Protein AF-A0A6A6DMI7-F1 (afdb_monomer_lite)

Radius of gyration: 15.58 Å; chains: 1; bounding box: 46×27×37 Å

Foldseek 3Di:
DDPPPVDDQCPLQVLLCVQDVQFPTWGWDDDPDLAIAIETEGPDADDPVLVVVVVCLLVVVVPDPDDDDDDPNPPQSVVLVVSVVSLVVSQVVDDPSYRHDSLRYHYADPVQHFDADPVRHGPVVVSCVSCVSSNVRSPDD

Secondary structure (DSSP, 8-state):
--------HHHHHHHHHHH-TTEEEEEEEE-SSS-EEEEEEESSPPPHHHHHHHHHHHHHHHH-------SSTT---HHHHHHHHHHHHHHTTS-GGGPEEEEEEEEPPTTSPPPB-TTS-B-HHHHHHHTHHHHHHHT--

pLDDT: mean 76.01, std 17.02, range [32.5, 92.75]

Sequence (141 aa):
MASGYKYFPTFFEQGILEKDPRIKSATIYRTGKRHLAVIIDLVNPPPPSYFENRDKVLKSTTTSLSTTTDAAADAPDPIVYEIWPVVQTVNDQVMKPSQILKRAVIVADPKRPPLRTGNGVAQKKLTEKLYQEELDWAFRT

Structure (mmCIF, N/CA/C/O backbone):
data_AF-A0A6A6DMI7-F1
#
_entry.id   AF-A0A6A6DMI7-F1
#
loop_
_atom_site.group_PDB
_atom_site.id
_atom_site.type_symbol
_atom_site.label_atom_id
_atom_site.label_alt_id
_atom_site.label_comp_id
_atom_site.label_asym_id
_atom_site.label_entity_id
_atom_site.label_seq_id
_atom_site.pdbx_PDB_ins_code
_atom_site.Cartn_x
_atom_site.Cartn_y
_atom_site.Cartn_z
_atom_site.occupancy
_atom_site.B_iso_or_equiv
_atom_site.auth_seq_id
_atom_site.auth_comp_id
_atom_site.auth_asym_id
_atom_site.auth_atom_id
_atom_site.pdbx_PDB_model_num
ATOM 1 N N . MET A 1 1 ? 23.756 11.134 22.700 1.00 32.50 1 MET A N 1
ATOM 2 C CA . MET A 1 1 ? 23.256 9.778 22.381 1.00 32.50 1 MET A CA 1
ATOM 3 C C . MET A 1 1 ? 22.377 9.867 21.141 1.00 32.50 1 MET A C 1
ATOM 5 O O . MET A 1 1 ? 21.257 10.342 21.240 1.00 32.50 1 MET A O 1
ATOM 9 N N . ALA A 1 2 ? 22.902 9.515 19.966 1.00 34.62 2 ALA A N 1
ATOM 10 C CA . ALA A 1 2 ? 22.176 9.595 18.700 1.00 34.62 2 ALA A CA 1
ATOM 11 C C . ALA A 1 2 ? 21.865 8.177 18.209 1.00 34.62 2 ALA A C 1
ATOM 13 O O . ALA A 1 2 ? 22.726 7.530 17.620 1.00 34.62 2 ALA A O 1
ATOM 14 N N . SER A 1 3 ? 20.647 7.675 18.436 1.00 34.91 3 SER A N 1
ATOM 15 C CA . SER A 1 3 ? 20.177 6.466 17.744 1.00 34.91 3 SER A CA 1
ATOM 16 C C . SER A 1 3 ? 19.755 6.846 16.318 1.00 34.91 3 SER A C 1
ATOM 18 O O . SER A 1 3 ? 18.574 6.891 15.974 1.00 34.91 3 SER A O 1
ATOM 20 N N . GLY A 1 4 ? 20.742 7.215 15.505 1.00 34.28 4 GLY A N 1
ATOM 21 C CA . GLY A 1 4 ? 20.589 7.566 14.100 1.00 34.28 4 GLY A CA 1
ATOM 22 C C . GLY A 1 4 ? 20.548 6.323 13.223 1.00 34.28 4 GLY A C 1
ATOM 23 O O . GLY A 1 4 ? 21.428 6.144 12.386 1.00 34.28 4 GLY A O 1
ATOM 24 N N . TYR A 1 5 ? 19.539 5.464 13.392 1.00 32.91 5 TYR A N 1
ATOM 25 C CA . TYR A 1 5 ? 19.240 4.474 12.360 1.00 32.91 5 TYR A CA 1
ATOM 26 C C . TYR A 1 5 ? 18.787 5.240 11.115 1.00 32.91 5 TYR A C 1
ATOM 28 O O . TYR A 1 5 ? 17.638 5.675 11.006 1.00 32.91 5 TYR A O 1
ATOM 36 N N . LYS A 1 6 ? 19.733 5.470 10.199 1.00 40.09 6 LYS A N 1
ATOM 37 C CA . LYS A 1 6 ? 19.492 6.013 8.865 1.00 40.09 6 LYS A CA 1
ATOM 38 C C . LYS A 1 6 ? 18.749 4.937 8.081 1.00 40.09 6 LYS A C 1
ATOM 40 O O . LYS A 1 6 ? 19.345 4.098 7.419 1.00 40.09 6 LYS A O 1
ATOM 45 N N . TYR A 1 7 ? 17.437 4.919 8.264 1.00 41.91 7 TYR A N 1
ATOM 46 C CA . TYR A 1 7 ? 16.529 4.027 7.568 1.00 41.91 7 TYR A CA 1
ATOM 47 C C . TYR A 1 7 ? 16.626 4.331 6.075 1.00 41.91 7 TYR A C 1
ATOM 49 O O . TYR A 1 7 ? 16.291 5.436 5.648 1.00 41.91 7 TYR A O 1
ATOM 57 N N . PHE A 1 8 ? 17.140 3.383 5.297 1.00 47.53 8 PHE A N 1
ATOM 58 C CA . PHE A 1 8 ? 17.129 3.473 3.846 1.00 47.53 8 PHE A CA 1
ATOM 59 C C . PHE A 1 8 ? 15.725 3.071 3.377 1.00 47.53 8 PHE A C 1
ATOM 61 O O . PHE A 1 8 ? 15.353 1.910 3.550 1.00 47.53 8 PHE A O 1
ATOM 68 N N . PRO A 1 9 ? 14.927 3.995 2.803 1.00 54.44 9 PRO A N 1
ATOM 69 C CA . PRO A 1 9 ? 13.583 3.681 2.313 1.00 54.44 9 PRO A CA 1
ATOM 70 C C . PRO A 1 9 ? 13.580 2.509 1.323 1.00 54.44 9 PRO A C 1
ATOM 72 O O . PRO A 1 9 ? 12.601 1.776 1.246 1.00 54.44 9 PRO A O 1
ATOM 75 N N . THR A 1 10 ? 14.710 2.288 0.643 1.00 65.25 10 THR A N 1
ATOM 76 C CA . THR A 1 10 ? 14.915 1.221 -0.332 1.00 65.25 10 THR A CA 1
ATOM 77 C C . THR A 1 10 ? 14.623 -0.171 0.209 1.00 65.25 10 THR A C 1
ATOM 79 O O . THR A 1 1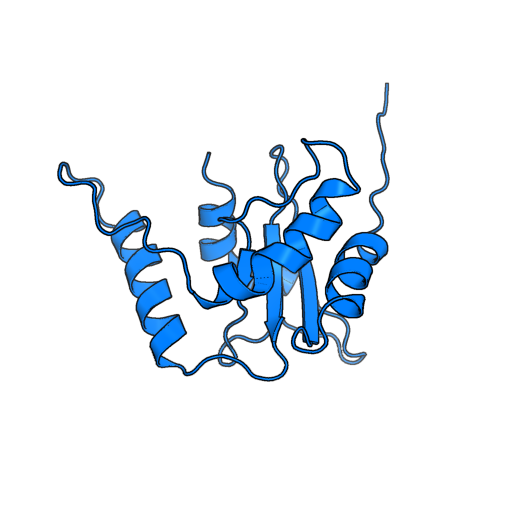0 ? 13.953 -0.898 -0.497 1.00 65.25 10 THR A O 1
ATOM 82 N N . PHE A 1 11 ? 15.025 -0.564 1.425 1.00 72.94 11 PHE A N 1
ATOM 83 C CA . PHE A 1 11 ? 14.873 -1.978 1.823 1.00 72.94 11 PHE A CA 1
ATOM 84 C C . PHE A 1 11 ? 13.408 -2.414 1.943 1.00 72.94 11 PHE A C 1
ATOM 86 O O . PHE A 1 11 ? 13.033 -3.478 1.468 1.00 72.94 11 PHE A O 1
ATOM 93 N N . PHE A 1 12 ? 12.562 -1.584 2.550 1.00 78.31 12 PHE A N 1
ATOM 94 C CA . PHE A 1 12 ? 11.148 -1.919 2.697 1.00 78.31 12 PHE A CA 1
ATOM 95 C C . PHE A 1 12 ? 10.372 -1.761 1.407 1.00 78.31 12 PHE A C 1
ATOM 97 O O . PHE A 1 12 ? 9.553 -2.609 1.077 1.00 78.31 12 PHE A O 1
ATOM 104 N N . GLU A 1 13 ? 10.586 -0.639 0.721 1.00 82.88 13 GLU A N 1
ATOM 105 C CA . GLU A 1 13 ? 9.896 -0.364 -0.531 1.00 82.88 13 GLU A CA 1
ATOM 106 C C . GLU A 1 13 ? 10.241 -1.475 -1.532 1.00 82.88 13 GLU A C 1
ATOM 108 O O . GLU A 1 13 ? 9.338 -2.068 -2.113 1.00 82.88 13 GLU A O 1
ATOM 113 N N . GLN A 1 14 ? 11.519 -1.858 -1.621 1.00 81.75 14 GLN A N 1
ATOM 114 C CA . GLN A 1 14 ? 11.984 -2.983 -2.428 1.00 81.75 14 GLN A CA 1
ATOM 115 C C . GLN A 1 14 ? 11.452 -4.327 -1.920 1.00 81.75 14 GLN A C 1
ATOM 117 O O . GLN A 1 14 ? 10.950 -5.104 -2.718 1.00 81.75 14 GLN A O 1
ATOM 122 N N . GLY A 1 15 ? 11.472 -4.587 -0.610 1.00 84.44 15 GLY A N 1
ATOM 123 C CA . GLY A 1 15 ? 10.965 -5.839 -0.044 1.00 84.44 15 GLY A CA 1
ATOM 124 C C . GLY A 1 15 ? 9.468 -6.055 -0.284 1.00 84.44 15 GLY A C 1
ATOM 125 O O . GLY A 1 15 ? 9.036 -7.190 -0.468 1.00 84.44 15 GLY A O 1
ATOM 126 N N . ILE A 1 16 ? 8.675 -4.980 -0.317 1.00 86.56 16 ILE A N 1
ATOM 127 C CA . ILE A 1 16 ? 7.258 -5.031 -0.697 1.00 86.56 16 ILE A CA 1
ATOM 128 C C . ILE A 1 16 ? 7.126 -5.275 -2.208 1.00 86.56 16 ILE A C 1
ATOM 130 O O . ILE A 1 16 ? 6.357 -6.141 -2.617 1.00 86.56 16 ILE A O 1
ATOM 134 N N . LEU A 1 17 ? 7.894 -4.550 -3.029 1.00 85.69 17 LEU A N 1
ATOM 135 C CA . LEU A 1 17 ? 7.852 -4.654 -4.493 1.00 85.69 17 LEU A CA 1
ATOM 136 C C . LEU A 1 17 ? 8.291 -6.026 -5.020 1.00 85.69 17 LEU A C 1
ATOM 138 O O . LEU A 1 17 ? 7.688 -6.551 -5.947 1.00 85.69 17 LEU A O 1
ATOM 142 N N . GLU A 1 18 ? 9.324 -6.624 -4.431 1.00 86.19 18 GLU A N 1
ATOM 143 C CA . GLU A 1 18 ? 9.850 -7.930 -4.845 1.00 86.19 18 GLU A CA 1
ATOM 144 C C . GLU A 1 18 ? 8.903 -9.085 -4.503 1.00 86.19 18 GLU A C 1
ATOM 146 O O . GLU A 1 18 ? 8.951 -10.137 -5.139 1.00 86.19 18 GLU A O 1
ATOM 151 N N . LYS A 1 19 ? 8.049 -8.908 -3.490 1.00 87.56 19 LYS A N 1
ATOM 152 C CA . LYS A 1 19 ? 7.152 -9.958 -2.997 1.00 87.56 19 LYS A CA 1
ATOM 153 C C . LYS A 1 19 ? 5.805 -9.998 -3.709 1.00 87.56 19 LYS A C 1
ATOM 155 O O . LYS A 1 19 ? 5.179 -11.056 -3.703 1.00 87.56 19 LYS A O 1
ATOM 160 N N . ASP A 1 20 ? 5.355 -8.889 -4.293 1.00 86.94 20 ASP A N 1
ATOM 161 C CA . ASP A 1 20 ? 4.066 -8.829 -4.982 1.00 86.94 20 ASP A CA 1
ATOM 162 C C . ASP A 1 20 ? 4.147 -8.045 -6.304 1.00 86.94 20 ASP A C 1
ATOM 164 O O . ASP A 1 20 ? 4.240 -6.813 -6.290 1.00 86.94 20 ASP A O 1
ATOM 168 N N . PRO A 1 21 ? 4.031 -8.726 -7.462 1.00 88.00 21 PRO A N 1
ATOM 169 C CA . PRO A 1 21 ? 4.077 -8.078 -8.771 1.00 88.00 21 PRO A CA 1
ATOM 170 C C . PRO A 1 21 ? 2.866 -7.175 -9.051 1.00 88.00 21 PRO A C 1
ATOM 172 O O . PRO A 1 21 ? 2.880 -6.415 -10.019 1.00 88.00 21 PRO A O 1
ATOM 175 N N . ARG A 1 22 ? 1.799 -7.238 -8.240 1.00 88.75 22 ARG A N 1
ATOM 176 C CA . ARG A 1 22 ? 0.650 -6.326 -8.347 1.00 88.75 22 ARG A CA 1
ATOM 177 C C . ARG A 1 22 ? 0.997 -4.923 -7.861 1.00 88.75 22 ARG A C 1
ATOM 179 O O . ARG A 1 22 ? 0.297 -3.974 -8.216 1.00 88.75 22 ARG A O 1
ATOM 186 N N . ILE A 1 23 ? 2.055 -4.778 -7.065 1.00 88.75 23 ILE A N 1
ATOM 187 C CA . ILE A 1 23 ? 2.486 -3.503 -6.504 1.00 88.75 23 ILE A CA 1
ATOM 188 C C . ILE A 1 23 ? 3.438 -2.828 -7.487 1.00 88.75 23 ILE A C 1
ATOM 190 O O . ILE A 1 23 ? 4.535 -3.298 -7.763 1.00 88.75 23 ILE A O 1
ATOM 194 N N . LYS A 1 24 ? 3.015 -1.680 -8.007 1.00 85.81 24 LYS A N 1
ATOM 195 C CA . LYS A 1 24 ? 3.789 -0.864 -8.944 1.00 85.81 24 LYS A CA 1
ATOM 196 C C . LYS A 1 24 ? 4.799 0.027 -8.229 1.00 85.81 24 LYS A C 1
ATOM 198 O O . LYS A 1 24 ? 5.905 0.234 -8.719 1.00 85.81 24 LYS A O 1
ATOM 203 N N . SER A 1 25 ? 4.411 0.603 -7.095 1.00 84.75 25 SER A N 1
ATOM 204 C CA . SER A 1 25 ? 5.326 1.341 -6.221 1.00 84.75 25 SER A CA 1
ATOM 205 C C . SER A 1 25 ? 4.815 1.325 -4.787 1.00 84.75 25 SER A C 1
ATOM 207 O O . SER A 1 25 ? 3.622 1.511 -4.567 1.00 84.75 25 SER A O 1
ATOM 209 N N . ALA A 1 26 ? 5.711 1.173 -3.818 1.00 88.81 26 ALA A N 1
ATOM 210 C CA . ALA A 1 26 ? 5.423 1.371 -2.404 1.00 88.81 26 ALA A CA 1
ATOM 211 C C . ALA A 1 26 ? 6.258 2.557 -1.920 1.00 88.81 26 ALA A C 1
ATOM 213 O O . ALA A 1 26 ? 7.458 2.600 -2.165 1.00 88.81 26 ALA A O 1
ATOM 214 N N . THR A 1 27 ? 5.635 3.545 -1.281 1.00 88.25 27 THR A N 1
ATOM 215 C CA . THR A 1 27 ? 6.344 4.700 -0.717 1.00 88.25 27 THR A CA 1
ATOM 216 C C . THR A 1 27 ? 6.062 4.797 0.768 1.00 88.25 27 THR A C 1
ATOM 218 O O . THR A 1 27 ? 4.908 4.933 1.173 1.00 88.25 27 THR A O 1
ATOM 221 N N . ILE A 1 28 ? 7.116 4.752 1.577 1.00 88.69 28 ILE A N 1
ATOM 222 C CA . ILE A 1 28 ? 6.997 4.843 3.031 1.00 88.69 28 ILE A CA 1
ATOM 223 C C . ILE A 1 28 ? 7.070 6.288 3.490 1.00 88.69 28 ILE A C 1
ATOM 225 O O . ILE A 1 28 ? 7.955 7.052 3.084 1.00 88.69 28 ILE A O 1
ATOM 229 N N . TYR A 1 29 ? 6.160 6.602 4.405 1.00 86.44 29 TYR A N 1
ATOM 230 C CA . TYR A 1 29 ? 6.052 7.863 5.108 1.00 86.44 29 TYR A CA 1
ATOM 231 C C . TYR A 1 29 ? 6.220 7.632 6.602 1.00 86.44 29 TYR A C 1
ATOM 233 O O . TYR A 1 29 ? 5.734 6.659 7.185 1.00 86.44 29 TYR A O 1
ATOM 241 N N . ARG A 1 30 ? 6.925 8.565 7.232 1.00 80.25 30 ARG A N 1
ATOM 242 C CA . ARG A 1 30 ? 7.139 8.591 8.670 1.00 80.25 30 ARG A CA 1
ATOM 243 C C . ARG A 1 30 ? 6.815 9.987 9.158 1.00 80.25 30 ARG A C 1
ATOM 245 O O . ARG A 1 30 ? 7.458 10.943 8.741 1.00 80.25 30 ARG A O 1
ATOM 252 N N . THR A 1 31 ? 5.878 10.083 10.085 1.00 69.25 31 THR A N 1
ATOM 253 C CA . THR A 1 31 ? 5.736 11.284 10.905 1.00 69.25 31 THR A CA 1
ATOM 254 C C . THR A 1 31 ? 6.628 11.155 12.146 1.00 69.25 31 THR A C 1
ATOM 256 O O . THR A 1 31 ? 7.087 10.061 12.471 1.00 69.25 31 THR A O 1
ATOM 259 N N . GLY A 1 32 ? 6.895 12.240 12.878 1.00 63.09 32 GLY A N 1
ATOM 260 C CA . GLY A 1 32 ? 7.704 12.212 14.113 1.00 63.09 32 GLY A CA 1
ATOM 261 C C . GLY A 1 32 ? 7.168 11.276 15.217 1.00 63.09 32 GLY A C 1
ATOM 262 O O . GLY A 1 32 ? 7.841 11.052 16.222 1.00 63.09 32 GLY A O 1
ATOM 263 N N . LYS A 1 33 ? 5.970 10.711 15.025 1.00 59.16 33 LYS A N 1
ATOM 264 C CA . LYS A 1 33 ? 5.353 9.668 15.853 1.00 59.16 33 LYS A CA 1
ATOM 265 C C . LYS A 1 33 ? 5.945 8.276 15.551 1.00 59.16 33 LYS A C 1
ATOM 267 O O . LYS A 1 33 ? 6.666 8.057 14.582 1.00 59.16 33 LYS A O 1
ATOM 272 N N . ARG A 1 34 ? 5.668 7.309 16.429 1.00 65.94 34 ARG A N 1
ATOM 273 C CA . ARG A 1 34 ? 6.334 5.990 16.496 1.00 65.94 34 ARG A CA 1
ATOM 274 C C . ARG A 1 34 ? 5.893 4.953 15.444 1.00 65.94 34 ARG A C 1
ATOM 276 O O . ARG A 1 34 ? 6.235 3.790 15.606 1.00 65.94 34 ARG A O 1
ATOM 283 N N . HIS A 1 35 ? 5.142 5.327 14.409 1.00 76.12 35 HIS A N 1
ATOM 284 C CA . HIS A 1 35 ? 4.583 4.372 13.442 1.00 76.12 35 HIS A CA 1
ATOM 285 C C . HIS A 1 35 ? 4.835 4.814 11.999 1.00 76.12 35 HIS A C 1
ATOM 287 O O . HIS A 1 35 ? 4.945 6.010 11.723 1.00 76.12 35 HIS A O 1
ATOM 293 N N . LEU A 1 36 ? 4.945 3.839 11.094 1.00 86.06 36 LEU A N 1
ATOM 294 C CA . LEU A 1 36 ? 5.125 4.059 9.660 1.00 86.06 36 LEU A CA 1
ATOM 295 C C . LEU A 1 36 ? 3.794 3.918 8.920 1.00 86.06 36 LEU A C 1
ATOM 297 O O . LEU A 1 36 ? 2.958 3.092 9.291 1.00 86.06 36 LEU A O 1
ATOM 301 N N . ALA A 1 37 ? 3.646 4.693 7.850 1.00 88.69 37 ALA A N 1
ATOM 302 C CA . ALA A 1 37 ? 2.591 4.538 6.860 1.00 88.69 37 ALA A CA 1
ATOM 303 C C . ALA A 1 37 ? 3.201 4.207 5.497 1.00 88.69 37 ALA A C 1
ATOM 305 O O . ALA A 1 37 ? 4.342 4.579 5.207 1.00 88.69 37 ALA A O 1
ATOM 306 N N . VAL A 1 38 ? 2.443 3.515 4.655 1.00 90.19 38 VAL A N 1
ATOM 307 C CA . VAL A 1 38 ? 2.852 3.178 3.291 1.00 90.19 38 VAL A CA 1
ATOM 308 C C . VAL A 1 38 ? 1.742 3.539 2.318 1.00 90.19 38 VAL A C 1
ATOM 310 O O . VAL A 1 38 ? 0.585 3.191 2.535 1.00 90.19 38 VAL A O 1
ATOM 313 N N . ILE A 1 39 ? 2.108 4.230 1.240 1.00 90.88 39 ILE A N 1
ATOM 314 C CA . ILE A 1 39 ? 1.235 4.448 0.086 1.00 90.88 39 ILE A CA 1
ATOM 315 C C . ILE A 1 39 ? 1.638 3.453 -1.001 1.00 90.88 39 ILE A C 1
ATOM 317 O O . ILE A 1 39 ? 2.805 3.407 -1.395 1.00 90.88 39 ILE A O 1
ATOM 321 N N . ILE A 1 40 ? 0.677 2.665 -1.470 1.00 91.31 40 ILE A N 1
ATOM 322 C CA . ILE A 1 40 ? 0.849 1.591 -2.446 1.00 91.31 40 ILE A CA 1
ATOM 323 C C . ILE A 1 40 ? 0.133 1.974 -3.744 1.00 91.31 40 ILE A C 1
ATOM 325 O O . ILE A 1 40 ? -1.088 2.086 -3.775 1.00 91.31 40 ILE A O 1
ATOM 329 N N . ASP A 1 41 ? 0.899 2.159 -4.817 1.00 89.88 41 ASP A N 1
ATOM 330 C CA . ASP A 1 41 ? 0.404 2.246 -6.197 1.00 89.88 41 ASP A CA 1
ATOM 331 C C . ASP A 1 41 ? 0.332 0.826 -6.759 1.00 89.88 41 ASP A C 1
ATOM 333 O O . ASP A 1 41 ? 1.330 0.100 -6.723 1.00 89.88 41 ASP A O 1
ATOM 337 N N . LEU A 1 42 ? -0.828 0.428 -7.273 1.00 90.06 42 LEU A N 1
ATOM 338 C CA . LEU A 1 42 ? -1.038 -0.890 -7.869 1.00 90.06 42 LEU A CA 1
ATOM 339 C C . LEU A 1 42 ? -0.897 -0.817 -9.388 1.00 90.06 42 LEU A C 1
ATOM 341 O O . LEU A 1 42 ? -1.241 0.182 -10.015 1.00 90.06 42 LEU A O 1
ATOM 345 N N . VAL A 1 43 ? -0.409 -1.899 -9.993 1.00 87.88 43 VAL A N 1
ATOM 346 C CA . VAL A 1 43 ? -0.356 -2.044 -11.456 1.00 87.88 43 VAL A CA 1
ATOM 347 C C . VAL A 1 43 ? -1.773 -2.026 -12.028 1.00 87.88 43 VAL A C 1
ATOM 349 O O . VAL A 1 43 ? -2.043 -1.300 -12.981 1.00 87.88 43 VAL A O 1
ATOM 352 N N . ASN A 1 44 ? -2.676 -2.776 -11.393 1.00 88.25 44 ASN A N 1
ATOM 353 C CA . ASN A 1 44 ? -4.101 -2.801 -11.699 1.00 88.25 44 ASN A CA 1
ATOM 354 C C . ASN A 1 44 ? -4.852 -2.157 -10.527 1.00 88.25 44 ASN A C 1
ATOM 356 O O . ASN A 1 44 ? -5.107 -2.838 -9.529 1.00 88.25 44 ASN A O 1
ATOM 360 N N . PRO A 1 45 ? -5.148 -0.846 -10.591 1.00 86.06 45 PRO A N 1
ATOM 361 C CA . PRO A 1 45 ? -5.852 -0.173 -9.516 1.00 86.06 45 PRO A CA 1
ATOM 362 C C . PRO A 1 45 ? -7.299 -0.676 -9.428 1.00 86.06 45 PRO A C 1
ATOM 364 O O . PRO A 1 45 ? -7.890 -1.065 -10.441 1.00 86.06 45 PRO A O 1
ATOM 367 N N . PRO A 1 46 ? -7.896 -0.651 -8.230 1.00 86.81 46 PRO A N 1
ATOM 368 C CA . PRO A 1 46 ? -9.295 -1.001 -8.067 1.00 86.81 46 PRO A CA 1
ATOM 369 C C . PRO A 1 46 ? -10.236 -0.040 -8.795 1.00 86.81 46 PRO A C 1
ATOM 371 O O . PRO A 1 46 ? -9.847 1.081 -9.142 1.00 86.81 46 PRO A O 1
ATOM 374 N N . PRO A 1 47 ? -11.494 -0.459 -9.020 1.00 87.00 47 PRO A N 1
ATOM 375 C CA . PRO A 1 47 ? -12.476 0.387 -9.677 1.00 87.00 47 PRO A CA 1
ATOM 376 C C . PRO A 1 47 ? -12.706 1.688 -8.887 1.00 87.00 47 PRO A C 1
ATOM 378 O O . PRO A 1 47 ? -12.621 1.678 -7.659 1.00 87.00 47 PRO A O 1
ATOM 381 N N . PRO A 1 48 ? -13.077 2.802 -9.548 1.00 84.31 48 PRO A N 1
ATOM 382 C CA . PRO A 1 48 ? -13.303 4.092 -8.887 1.00 84.31 48 PRO A CA 1
ATOM 383 C C . PRO A 1 48 ? -14.269 4.044 -7.691 1.00 84.31 48 PRO A C 1
ATOM 385 O O . PRO A 1 48 ? -14.091 4.787 -6.728 1.00 84.31 48 PRO A O 1
ATOM 388 N N . SER A 1 49 ? -15.249 3.134 -7.721 1.00 84.69 49 SER A N 1
ATOM 389 C CA . SER A 1 49 ? -16.214 2.912 -6.637 1.00 84.69 49 SER A CA 1
ATOM 390 C C . SER A 1 49 ? -15.565 2.519 -5.305 1.00 84.69 49 SER A C 1
ATOM 392 O O . SER A 1 49 ? -16.100 2.838 -4.245 1.00 84.69 49 SER A O 1
ATOM 394 N N . TYR A 1 50 ? -14.402 1.864 -5.335 1.00 85.94 50 TYR A N 1
ATOM 395 C CA . TYR A 1 50 ? -13.633 1.544 -4.133 1.00 85.94 50 TYR A CA 1
ATOM 396 C C . TYR A 1 50 ? -13.168 2.818 -3.408 1.00 85.94 50 TYR A C 1
ATOM 398 O O . TYR A 1 50 ? -13.348 2.945 -2.196 1.00 85.94 50 TYR A O 1
ATOM 406 N N . PHE A 1 51 ? -12.637 3.792 -4.151 1.00 83.88 51 PHE A N 1
ATOM 407 C CA . PHE A 1 51 ? -12.121 5.039 -3.582 1.00 83.88 51 PHE A CA 1
ATOM 408 C C . PHE A 1 51 ? -13.245 5.938 -3.062 1.00 83.88 51 PHE A C 1
ATOM 410 O O . PHE A 1 51 ? -13.116 6.513 -1.987 1.00 83.88 51 PHE A O 1
ATOM 417 N N . GLU A 1 52 ? -14.389 5.982 -3.752 1.00 81.88 52 GLU A N 1
ATOM 418 C CA . GLU A 1 52 ? -15.560 6.747 -3.298 1.00 81.88 52 GLU A CA 1
ATOM 419 C C . GLU A 1 52 ? -16.089 6.262 -1.943 1.00 81.88 52 GLU A C 1
ATOM 421 O O . GLU A 1 52 ? -16.485 7.067 -1.098 1.00 81.88 52 GLU A O 1
ATOM 426 N N . ASN A 1 53 ? -16.086 4.947 -1.712 1.00 78.38 53 ASN A N 1
ATOM 427 C CA . ASN A 1 53 ? -16.494 4.375 -0.431 1.00 78.38 53 ASN A CA 1
ATOM 428 C C . ASN A 1 53 ? -15.486 4.701 0.677 1.00 78.38 53 ASN A C 1
ATOM 430 O O . ASN A 1 53 ? -15.888 5.041 1.789 1.00 78.38 53 ASN A O 1
ATOM 434 N N . ARG A 1 54 ? -14.185 4.669 0.368 1.00 75.12 54 ARG A N 1
ATOM 435 C CA . ARG A 1 54 ? -13.121 5.011 1.319 1.00 75.12 54 ARG A CA 1
ATOM 436 C C . ARG A 1 54 ? -13.144 6.494 1.704 1.00 75.12 54 ARG A C 1
ATOM 438 O O . ARG A 1 54 ? -13.077 6.810 2.890 1.00 75.12 54 ARG A O 1
ATOM 445 N N . ASP A 1 55 ? -13.328 7.388 0.734 1.00 75.44 55 ASP A N 1
ATOM 446 C CA . ASP A 1 55 ? -13.447 8.833 0.967 1.00 75.44 55 ASP A CA 1
ATOM 447 C C . ASP A 1 55 ? -14.662 9.162 1.848 1.00 75.44 55 ASP A C 1
ATOM 449 O O . ASP A 1 55 ? -14.583 10.033 2.717 1.00 75.44 55 ASP A O 1
ATOM 453 N N . LYS A 1 56 ? -15.788 8.454 1.663 1.00 74.19 56 LYS A N 1
ATOM 454 C CA . LYS A 1 56 ? -16.965 8.587 2.537 1.00 74.19 56 LYS A CA 1
ATOM 455 C C . LYS A 1 56 ? -16.627 8.209 3.977 1.00 74.19 56 LYS A C 1
ATOM 457 O O . LYS A 1 56 ? -16.923 8.992 4.870 1.00 74.19 56 LYS A O 1
ATOM 462 N N . VAL A 1 57 ? -15.956 7.077 4.208 1.00 72.56 57 VAL A N 1
ATOM 463 C CA . VAL A 1 57 ? -15.548 6.642 5.559 1.00 72.56 57 VAL A CA 1
ATOM 464 C C . VAL A 1 57 ? -14.603 7.659 6.217 1.00 72.56 57 VAL A C 1
ATOM 466 O O . VAL A 1 57 ? -14.804 8.026 7.380 1.00 72.56 57 VAL A O 1
ATOM 469 N N . LEU A 1 58 ? -13.616 8.172 5.472 1.00 71.81 58 LEU A N 1
ATOM 470 C CA . LEU A 1 58 ? -12.664 9.171 5.973 1.00 71.81 58 LEU A CA 1
ATOM 471 C C . LEU A 1 58 ? -13.368 10.486 6.367 1.00 71.81 58 LEU A C 1
ATOM 473 O O . LEU A 1 58 ? -13.111 11.049 7.436 1.00 71.81 58 LEU A O 1
ATOM 477 N N . LYS A 1 59 ? -14.313 10.948 5.535 1.00 70.94 59 LYS A N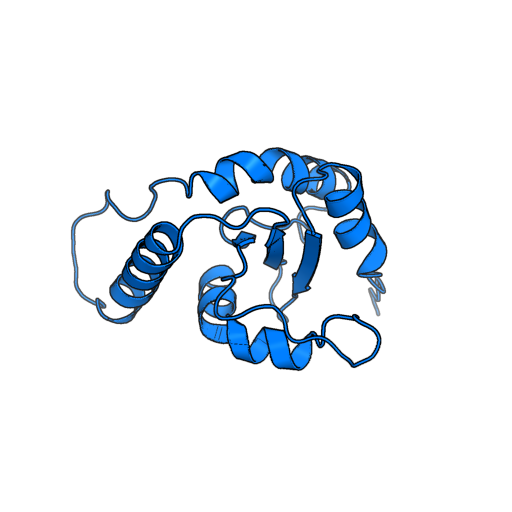 1
ATOM 478 C CA . LYS A 1 59 ? -15.086 12.181 5.762 1.00 70.94 59 LYS A CA 1
ATOM 479 C C . LYS A 1 59 ? -16.112 12.030 6.886 1.00 70.94 59 LYS A C 1
ATOM 481 O O . LYS A 1 59 ? -16.191 12.905 7.746 1.00 70.94 59 LYS A O 1
ATOM 486 N N . SER A 1 60 ? -16.827 10.906 6.959 1.00 63.25 60 SER A N 1
ATOM 487 C CA . SER A 1 60 ? -17.774 10.610 8.046 1.00 63.25 60 SER A CA 1
ATOM 488 C C . SER A 1 60 ? -17.092 10.580 9.418 1.00 63.25 60 SER A C 1
ATOM 490 O O . SER A 1 60 ? -17.644 11.089 10.389 1.00 63.25 60 SER A O 1
ATOM 492 N N . THR A 1 61 ? -15.854 10.081 9.493 1.00 56.47 61 THR A N 1
ATOM 493 C CA . THR A 1 61 ? -15.055 10.067 10.736 1.00 56.47 61 THR A CA 1
ATOM 494 C C . THR A 1 61 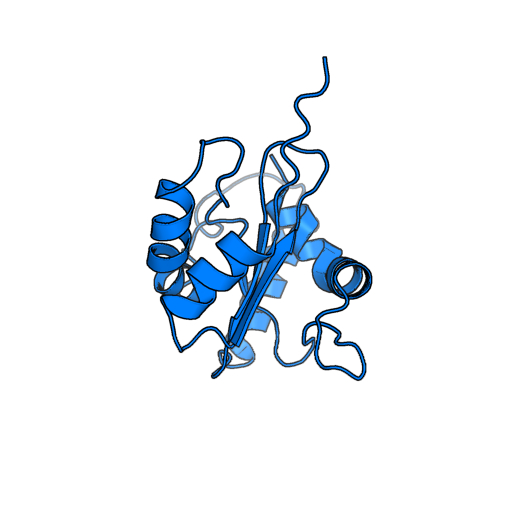? -14.603 11.471 11.173 1.00 56.47 61 THR A C 1
ATOM 496 O O . THR A 1 61 ? -14.307 11.697 12.347 1.00 56.47 61 THR A O 1
ATOM 499 N N . THR A 1 62 ? -14.547 12.428 10.242 1.00 54.00 62 THR A N 1
ATOM 500 C CA . THR A 1 62 ? -14.056 13.796 10.488 1.00 54.00 62 THR A CA 1
ATOM 501 C C . THR A 1 62 ? -15.192 14.775 10.811 1.00 54.00 62 THR A C 1
ATOM 503 O O . THR A 1 62 ? -14.986 15.721 11.567 1.00 54.00 62 THR A O 1
ATOM 506 N N . THR A 1 63 ? -16.407 14.541 10.301 1.00 50.31 63 THR A N 1
ATOM 507 C CA . THR A 1 63 ? -17.580 15.408 10.539 1.00 50.31 63 THR A CA 1
ATOM 508 C C . THR A 1 63 ? -18.405 15.004 11.769 1.00 50.31 63 THR A C 1
ATOM 510 O O . THR A 1 63 ? -19.075 15.850 12.358 1.00 50.31 63 THR A O 1
ATOM 513 N N . SER A 1 64 ? -18.332 13.751 12.218 1.00 42.94 64 SER A N 1
ATOM 514 C CA . SER A 1 64 ? -19.137 13.259 13.341 1.00 42.94 64 SER A CA 1
ATOM 515 C C . SER A 1 64 ? -18.336 13.196 14.643 1.00 42.94 64 SER A C 1
ATOM 517 O O . SER A 1 64 ? -18.005 12.124 15.140 1.00 42.94 64 SER A O 1
ATOM 519 N N . LEU A 1 65 ? -18.090 14.355 15.261 1.00 50.84 65 LEU A N 1
ATOM 520 C CA . LEU A 1 65 ? -17.955 14.419 16.719 1.00 50.84 65 LEU A CA 1
ATOM 521 C C . LEU A 1 65 ? -19.373 14.358 17.315 1.00 50.84 65 LEU A C 1
ATOM 523 O O . LEU A 1 65 ? -19.923 15.364 17.751 1.00 50.84 65 LEU A O 1
ATOM 527 N N . SER A 1 66 ? -20.032 13.204 17.226 1.00 36.72 66 SER A N 1
ATOM 528 C CA . SER A 1 66 ? -21.343 12.958 17.835 1.00 36.72 66 SER A CA 1
ATOM 529 C C . SER A 1 66 ? -21.532 11.462 18.075 1.00 36.72 66 SER A C 1
ATOM 531 O O . SER A 1 66 ? -21.237 10.626 17.230 1.00 36.72 66 SER A O 1
ATOM 533 N N . THR A 1 67 ? -21.973 11.180 19.288 1.00 37.66 67 THR A N 1
ATOM 534 C CA . THR A 1 67 ? -22.120 9.915 20.005 1.00 37.66 67 THR A CA 1
ATOM 535 C C . THR A 1 67 ? -22.904 8.789 19.312 1.00 37.66 67 THR A C 1
ATOM 537 O O . THR A 1 67 ? -23.973 9.017 18.754 1.00 37.66 67 THR A O 1
ATOM 540 N N . THR A 1 68 ? -22.410 7.571 19.573 1.00 40.00 68 THR A N 1
ATOM 541 C CA . THR A 1 68 ? -23.111 6.275 19.696 1.00 40.00 68 THR A CA 1
ATOM 542 C C . THR A 1 68 ? -23.339 5.444 18.427 1.00 40.00 68 THR A C 1
ATOM 544 O O . THR A 1 68 ? -24.071 5.830 17.521 1.00 40.00 68 THR A O 1
ATOM 547 N N . THR A 1 69 ? -22.838 4.202 18.511 1.00 38.06 69 THR A N 1
ATOM 548 C CA . THR A 1 69 ? -23.071 3.002 17.675 1.00 38.06 69 THR A CA 1
ATOM 549 C C . THR A 1 69 ? -21.892 2.618 16.782 1.00 38.06 69 THR A C 1
ATOM 551 O O . THR A 1 69 ? -21.885 2.796 15.565 1.00 38.06 69 THR A O 1
ATOM 554 N N . ASP A 1 70 ? -20.895 2.039 17.450 1.00 47.53 70 ASP A N 1
ATOM 555 C CA . ASP A 1 70 ? -19.899 1.127 16.900 1.00 47.53 70 ASP A CA 1
ATOM 556 C C . ASP A 1 70 ? -20.563 0.017 16.067 1.00 47.53 70 ASP A C 1
ATOM 558 O O . ASP A 1 70 ? -21.494 -0.618 16.555 1.00 47.53 70 ASP A O 1
ATOM 562 N N . ALA A 1 71 ? -20.082 -0.202 14.832 1.00 37.78 71 ALA A N 1
ATOM 563 C CA . ALA A 1 71 ? -20.070 -1.498 14.111 1.00 37.78 71 ALA A CA 1
ATOM 564 C C . ALA A 1 71 ? -19.794 -1.379 12.593 1.00 37.78 71 ALA A C 1
ATOM 566 O O . ALA A 1 71 ? -19.620 -2.403 11.941 1.00 37.78 71 ALA A O 1
ATOM 567 N N . ALA A 1 72 ? -19.747 -0.178 12.000 1.00 38.41 72 ALA A N 1
ATOM 568 C CA . ALA A 1 72 ? -19.524 -0.025 10.548 1.00 38.41 72 ALA A CA 1
ATOM 569 C C . ALA A 1 72 ? -18.111 0.460 10.157 1.00 38.41 72 ALA A C 1
ATOM 571 O O . ALA A 1 72 ? -17.763 0.449 8.979 1.00 38.41 72 ALA A O 1
ATOM 572 N N . ALA A 1 73 ? -17.294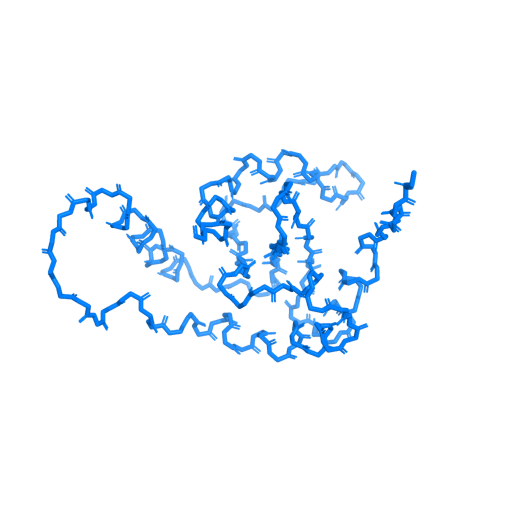 0.885 11.127 1.00 47.75 73 ALA A N 1
ATOM 573 C CA . ALA A 1 73 ? -16.014 1.561 10.883 1.00 47.75 73 ALA A CA 1
ATOM 574 C C . ALA A 1 73 ? -14.794 0.626 10.759 1.00 47.75 73 ALA A C 1
ATOM 576 O O . ALA A 1 73 ? -13.688 1.111 10.540 1.00 47.75 73 ALA A O 1
ATOM 577 N N . ASP A 1 74 ? -14.984 -0.689 10.885 1.00 49.78 74 ASP A N 1
ATOM 578 C CA . ASP A 1 74 ? -13.888 -1.671 10.893 1.00 49.78 74 ASP A CA 1
ATOM 579 C C . ASP A 1 74 ? -14.126 -2.810 9.889 1.00 49.78 74 ASP A C 1
ATOM 581 O O . ASP A 1 74 ? -13.658 -3.935 10.056 1.00 49.78 74 ASP A O 1
ATOM 585 N N . ALA A 1 75 ? -14.895 -2.535 8.828 1.00 54.62 75 ALA A N 1
ATOM 586 C CA . ALA A 1 75 ? -14.918 -3.433 7.684 1.00 54.62 75 ALA A CA 1
ATOM 587 C C . ALA A 1 75 ? -13.500 -3.443 7.087 1.00 54.62 75 ALA A C 1
ATOM 589 O O . ALA A 1 75 ? -13.019 -2.386 6.662 1.00 54.62 75 ALA A O 1
ATOM 590 N N . PRO A 1 76 ? -12.801 -4.594 7.082 1.00 66.75 76 PRO A N 1
ATOM 591 C CA . PRO A 1 76 ? -11.450 -4.658 6.563 1.00 66.75 76 PRO A CA 1
ATOM 592 C C . PRO A 1 76 ? -11.488 -4.253 5.096 1.00 66.75 76 PRO A C 1
ATOM 594 O O . PRO A 1 76 ? -12.208 -4.853 4.299 1.00 66.75 76 PRO A O 1
ATOM 597 N N . ASP A 1 77 ? -10.716 -3.226 4.751 1.00 82.56 77 ASP A N 1
ATOM 598 C CA . ASP A 1 77 ? -10.509 -2.838 3.364 1.00 82.56 77 ASP A CA 1
ATOM 599 C C . ASP A 1 77 ? -10.001 -4.083 2.608 1.00 82.56 77 ASP A C 1
ATOM 601 O O . ASP A 1 77 ? -8.936 -4.605 2.958 1.00 82.56 77 ASP A O 1
ATOM 605 N N . PRO A 1 78 ? -10.773 -4.621 1.643 1.00 85.25 78 PRO A N 1
ATOM 606 C CA . PRO A 1 78 ? -10.500 -5.932 1.062 1.00 85.25 78 PRO A CA 1
ATOM 607 C C . PRO A 1 78 ? -9.160 -5.949 0.328 1.00 85.25 78 PRO A C 1
ATOM 609 O O . PRO A 1 78 ? -8.439 -6.940 0.371 1.00 85.25 78 PRO A O 1
ATOM 612 N N . ILE A 1 79 ? -8.769 -4.822 -0.262 1.00 87.94 79 ILE A N 1
ATOM 613 C CA . ILE A 1 79 ? -7.521 -4.694 -1.013 1.00 87.94 79 ILE A CA 1
ATOM 614 C C . ILE A 1 79 ? -6.349 -4.588 -0.053 1.00 87.94 79 ILE A C 1
ATOM 616 O O . ILE A 1 79 ? -5.328 -5.252 -0.229 1.00 87.94 79 ILE A O 1
ATOM 620 N N . VAL A 1 80 ? -6.506 -3.801 1.013 1.00 89.06 80 VAL A N 1
ATOM 621 C CA . VAL A 1 80 ? -5.520 -3.789 2.095 1.00 89.06 80 VAL A CA 1
ATOM 622 C C . VAL A 1 80 ? -5.404 -5.180 2.712 1.00 89.06 80 VAL A C 1
ATOM 624 O O . VAL A 1 80 ? -4.298 -5.596 3.029 1.00 89.06 80 VAL A O 1
ATOM 627 N N . TYR A 1 81 ? -6.499 -5.926 2.868 1.00 90.12 81 TYR A N 1
ATOM 628 C CA . TYR A 1 81 ? -6.475 -7.289 3.394 1.00 90.12 81 TYR A CA 1
ATOM 629 C C . TYR A 1 81 ? -5.708 -8.248 2.477 1.00 90.12 81 TYR A C 1
ATOM 631 O O . TYR A 1 81 ? -4.927 -9.048 2.986 1.00 90.12 81 TYR A O 1
ATOM 639 N N . GLU A 1 82 ? -5.874 -8.135 1.158 1.00 89.50 82 GLU A N 1
ATOM 640 C CA . GLU A 1 82 ? -5.131 -8.924 0.169 1.00 89.50 82 GLU A CA 1
ATOM 641 C C . GLU A 1 82 ? -3.626 -8.621 0.170 1.00 89.50 82 GLU A C 1
ATOM 643 O O . GLU A 1 82 ? -2.817 -9.542 0.088 1.00 89.50 82 GLU A O 1
ATOM 648 N N . ILE A 1 83 ? -3.238 -7.348 0.297 1.00 89.81 83 ILE A N 1
ATOM 649 C CA . ILE A 1 83 ? -1.828 -6.919 0.240 1.00 89.81 83 ILE A CA 1
ATOM 650 C C . ILE A 1 83 ? -1.141 -7.039 1.610 1.00 89.81 83 ILE A C 1
ATOM 652 O O . ILE A 1 83 ? 0.083 -7.156 1.709 1.00 89.81 83 ILE A O 1
ATOM 656 N N . TRP A 1 84 ? -1.910 -7.021 2.700 1.00 92.44 84 TRP A N 1
ATOM 657 C CA . TRP A 1 84 ? -1.381 -7.017 4.061 1.00 92.44 84 TRP A CA 1
ATOM 658 C C . TRP A 1 84 ? -0.395 -8.154 4.364 1.00 92.44 84 TRP A C 1
ATOM 660 O O . TRP A 1 84 ? 0.625 -7.845 4.972 1.00 92.44 84 TRP A O 1
ATOM 670 N N . PRO A 1 85 ? -0.595 -9.418 3.941 1.00 92.75 85 PRO A N 1
ATOM 671 C CA . PRO A 1 85 ? 0.385 -10.485 4.158 1.00 92.75 85 PRO A CA 1
ATOM 672 C C . PRO A 1 85 ? 1.786 -10.148 3.626 1.00 92.75 85 PRO A C 1
ATOM 674 O O . PRO A 1 85 ? 2.792 -10.495 4.249 1.00 92.75 85 PRO A O 1
ATOM 677 N N . VAL A 1 86 ? 1.867 -9.417 2.511 1.00 91.44 86 VAL A N 1
ATOM 678 C CA . VAL A 1 86 ? 3.132 -8.973 1.910 1.00 91.44 86 VAL A CA 1
ATOM 679 C C . VAL A 1 86 ? 3.812 -7.954 2.818 1.00 91.44 86 VAL A C 1
ATOM 681 O O . VAL A 1 86 ? 4.971 -8.126 3.194 1.00 91.44 86 VAL A O 1
ATOM 684 N N . VAL A 1 87 ? 3.066 -6.929 3.237 1.00 90.12 87 VAL A N 1
ATOM 685 C CA . VAL A 1 87 ? 3.549 -5.888 4.158 1.00 90.12 87 VAL A CA 1
ATOM 686 C C . VAL A 1 87 ? 3.922 -6.489 5.515 1.00 90.12 87 VAL A C 1
ATOM 688 O O . VAL A 1 87 ? 4.949 -6.136 6.088 1.00 90.12 87 VAL A O 1
ATOM 691 N N . GLN A 1 88 ? 3.131 -7.440 6.009 1.00 91.62 88 GLN A N 1
ATOM 692 C CA . GLN A 1 88 ? 3.360 -8.143 7.265 1.00 91.62 88 GLN A CA 1
ATOM 693 C C . GLN A 1 88 ? 4.659 -8.951 7.223 1.00 91.62 88 GLN A C 1
ATOM 695 O O . GLN A 1 88 ? 5.457 -8.857 8.148 1.00 91.62 88 GLN A O 1
ATOM 700 N N . THR A 1 89 ? 4.930 -9.645 6.116 1.00 90.38 89 THR A N 1
ATOM 701 C CA . THR A 1 89 ? 6.191 -10.381 5.944 1.00 90.38 89 THR A CA 1
ATOM 702 C C . THR A 1 89 ? 7.408 -9.456 6.047 1.00 90.38 89 THR A C 1
ATOM 704 O O . THR A 1 89 ? 8.446 -9.854 6.567 1.00 90.38 89 THR A O 1
ATOM 707 N N . VAL A 1 90 ? 7.302 -8.215 5.558 1.00 87.19 90 VAL A N 1
ATOM 708 C CA . VAL A 1 90 ? 8.373 -7.212 5.681 1.00 87.19 90 VAL A CA 1
ATOM 709 C C . VAL A 1 90 ? 8.420 -6.621 7.098 1.00 87.19 90 VAL A C 1
ATOM 711 O O . VAL A 1 90 ? 9.500 -6.404 7.642 1.00 87.19 90 VAL A O 1
ATOM 714 N N . ASN A 1 91 ? 7.270 -6.425 7.748 1.00 88.12 91 ASN A N 1
ATOM 715 C CA . ASN A 1 91 ? 7.201 -6.009 9.152 1.00 88.12 91 ASN A CA 1
ATOM 716 C C . ASN A 1 91 ? 7.862 -7.011 10.110 1.00 88.12 91 ASN A C 1
ATOM 718 O O . ASN A 1 91 ? 8.439 -6.593 11.115 1.00 88.12 91 ASN A O 1
ATOM 722 N N . ASP A 1 92 ? 7.792 -8.309 9.818 1.00 88.44 92 ASP A N 1
ATOM 723 C CA . ASP A 1 92 ? 8.416 -9.357 10.636 1.00 88.44 92 ASP A CA 1
ATOM 724 C C . ASP A 1 92 ? 9.953 -9.313 10.574 1.00 88.44 92 ASP A C 1
ATOM 726 O O . ASP A 1 92 ? 10.634 -9.856 11.442 1.00 88.44 92 ASP A O 1
ATOM 730 N N . GLN A 1 93 ? 10.516 -8.610 9.586 1.00 84.94 93 GLN A N 1
ATOM 731 C CA . GLN A 1 93 ? 11.959 -8.408 9.440 1.00 84.94 93 GLN A CA 1
ATOM 732 C C . GLN A 1 93 ? 12.479 -7.206 10.242 1.00 84.94 93 GLN A C 1
ATOM 734 O O . GLN A 1 93 ? 13.684 -6.945 10.245 1.00 84.94 93 GLN A O 1
ATOM 739 N N . VAL A 1 94 ? 11.604 -6.467 10.935 1.00 80.06 94 VAL A N 1
ATOM 740 C CA . VAL A 1 94 ? 11.986 -5.286 11.718 1.00 80.06 94 VAL A CA 1
ATOM 741 C C . VAL A 1 94 ? 11.465 -5.272 13.140 1.00 80.06 94 VAL A C 1
ATOM 743 O O . VAL A 1 94 ? 10.548 -5.984 13.535 1.00 80.06 94 VAL A O 1
ATOM 746 N N . MET A 1 95 ? 12.051 -4.374 13.929 1.00 77.75 95 MET A N 1
ATOM 747 C CA . MET A 1 95 ? 11.612 -4.098 15.286 1.00 77.75 95 MET A CA 1
ATOM 748 C C . MET A 1 95 ? 10.222 -3.445 15.297 1.00 77.75 95 MET A C 1
ATOM 750 O O . MET A 1 95 ? 9.910 -2.595 14.465 1.00 77.75 95 MET A O 1
ATOM 754 N N . LYS A 1 96 ? 9.432 -3.757 16.330 1.00 76.38 96 LYS A N 1
ATOM 755 C CA . LYS A 1 96 ? 8.076 -3.227 16.572 1.00 76.38 96 LYS A CA 1
ATOM 756 C C . LYS A 1 96 ? 7.876 -1.717 16.312 1.00 76.38 96 LYS A C 1
ATOM 758 O O . LYS A 1 96 ? 6.890 -1.378 15.664 1.00 76.38 96 LYS A O 1
ATOM 763 N N . PRO A 1 97 ? 8.753 -0.784 16.747 1.00 74.56 97 PRO A N 1
ATOM 764 C CA . PRO A 1 97 ? 8.555 0.651 16.482 1.00 74.56 97 PRO A CA 1
ATOM 765 C C . PRO A 1 97 ? 8.761 1.056 15.012 1.00 74.56 97 PRO A C 1
ATOM 767 O O . PRO A 1 97 ? 8.555 2.212 14.658 1.00 74.56 97 PRO A O 1
ATOM 770 N N . SER A 1 98 ? 9.216 0.140 14.160 1.00 76.75 98 SER A N 1
ATOM 771 C CA . SER A 1 98 ? 9.417 0.352 12.725 1.00 76.75 98 SER A CA 1
ATOM 772 C C . SER A 1 98 ? 8.419 -0.431 11.877 1.00 76.75 98 SER A C 1
ATOM 774 O O . SER A 1 98 ? 8.553 -0.453 10.661 1.00 76.75 98 SER A O 1
ATOM 776 N N . GLN A 1 99 ? 7.419 -1.066 12.492 1.00 86.12 99 GLN A N 1
ATOM 777 C CA . GLN A 1 99 ? 6.387 -1.789 11.760 1.00 86.12 99 GLN A CA 1
ATOM 778 C C . GLN A 1 99 ? 5.333 -0.825 11.207 1.00 86.12 99 GLN A C 1
ATOM 780 O O . GLN A 1 99 ? 4.921 0.143 11.857 1.00 86.12 99 GLN A O 1
ATOM 785 N N . ILE A 1 100 ? 4.888 -1.112 9.989 1.00 88.31 100 ILE A N 1
ATOM 786 C CA . ILE A 1 100 ? 3.758 -0.455 9.340 1.00 88.31 100 ILE A CA 1
ATOM 787 C C . ILE A 1 100 ? 2.482 -1.031 9.948 1.00 88.31 100 ILE A C 1
ATOM 789 O O . ILE A 1 100 ? 2.317 -2.246 9.999 1.00 88.31 100 ILE A O 1
ATOM 793 N N . LEU A 1 101 ? 1.560 -0.191 10.409 1.00 87.12 101 LEU A N 1
ATOM 794 C CA . LEU A 1 101 ? 0.265 -0.676 10.893 1.00 87.12 101 LEU A CA 1
ATOM 795 C C . LEU A 1 101 ? -0.647 -1.008 9.706 1.00 87.12 101 LEU A C 1
ATOM 797 O O . LEU A 1 101 ? -0.616 -0.305 8.701 1.00 87.12 101 LEU A O 1
ATOM 801 N N . LYS A 1 102 ? -1.526 -2.010 9.835 1.00 87.94 102 LYS A N 1
ATOM 802 C CA . LYS A 1 102 ? -2.480 -2.371 8.766 1.00 87.94 102 LYS A CA 1
ATOM 803 C C . LYS A 1 102 ? -3.369 -1.200 8.348 1.00 87.94 102 LYS A C 1
ATOM 805 O O . LYS A 1 102 ? -3.538 -0.944 7.164 1.00 87.94 102 LYS A O 1
ATOM 810 N N . ARG A 1 103 ? -3.843 -0.421 9.325 1.00 85.69 103 ARG A N 1
ATOM 811 C CA . ARG A 1 103 ? -4.585 0.833 9.099 1.00 85.69 103 ARG A CA 1
ATOM 812 C C . ARG A 1 103 ? -3.759 1.936 8.423 1.00 85.69 103 ARG A C 1
ATOM 814 O O . ARG A 1 103 ? -4.323 2.869 7.877 1.00 85.69 103 ARG A O 1
ATOM 821 N N . ALA A 1 104 ? -2.431 1.841 8.469 1.00 88.62 104 ALA A N 1
ATOM 822 C CA . ALA A 1 104 ? -1.515 2.798 7.858 1.00 88.62 104 ALA A CA 1
ATOM 823 C C . ALA A 1 104 ? -1.073 2.377 6.444 1.00 88.62 104 ALA A C 1
ATOM 825 O O . ALA A 1 104 ? -0.121 2.937 5.898 1.00 88.62 104 ALA A O 1
ATOM 826 N N . VAL A 1 105 ? -1.765 1.397 5.852 1.00 91.12 105 VAL A N 1
ATOM 827 C CA . VAL A 1 105 ? -1.652 1.041 4.438 1.00 91.12 105 VAL A CA 1
ATOM 828 C C . VAL A 1 105 ? -2.684 1.841 3.641 1.00 91.12 105 VAL A C 1
ATOM 830 O O . VAL A 1 105 ? -3.899 1.736 3.835 1.00 91.12 105 VAL A O 1
ATOM 833 N N . ILE A 1 106 ? -2.187 2.665 2.729 1.00 90.81 106 ILE A N 1
ATOM 834 C CA . ILE A 1 106 ? -2.980 3.546 1.877 1.00 90.81 106 ILE A CA 1
ATOM 835 C C . ILE A 1 106 ? -2.824 3.062 0.439 1.00 90.81 106 ILE A C 1
ATOM 837 O O . ILE A 1 106 ? -1.708 2.935 -0.056 1.00 90.81 106 ILE A O 1
ATOM 841 N N . VAL A 1 107 ? -3.936 2.781 -0.237 1.00 91.75 107 VAL A N 1
ATOM 842 C CA . VAL A 1 107 ? -3.929 2.451 -1.669 1.00 91.75 107 VAL A CA 1
ATOM 843 C C . VAL A 1 107 ? -4.038 3.754 -2.452 1.00 91.75 107 VAL A C 1
ATOM 845 O O . VAL A 1 107 ? -4.936 4.551 -2.189 1.00 91.75 107 VAL A O 1
ATOM 848 N N . ALA A 1 108 ? -3.118 3.981 -3.385 1.00 90.62 108 ALA A N 1
ATOM 849 C CA . ALA A 1 108 ? -3.103 5.179 -4.206 1.00 90.62 108 ALA A CA 1
ATOM 850 C C . ALA A 1 108 ? -4.292 5.194 -5.174 1.00 90.62 108 ALA A C 1
ATOM 852 O O . ALA A 1 108 ? -4.600 4.194 -5.825 1.00 90.62 108 ALA A O 1
ATOM 853 N N . ASP A 1 109 ? -4.939 6.350 -5.280 1.00 89.25 109 ASP A N 1
ATOM 854 C CA . ASP A 1 109 ? -6.042 6.582 -6.204 1.00 89.25 109 ASP A CA 1
ATOM 855 C C . ASP A 1 109 ? -5.480 6.848 -7.612 1.00 89.25 109 ASP A C 1
ATOM 857 O O . ASP A 1 109 ? -4.649 7.749 -7.775 1.00 89.25 109 ASP A O 1
ATOM 861 N N . PRO A 1 110 ? -5.913 6.116 -8.657 1.00 86.50 110 PRO A N 1
ATOM 862 C CA . PRO A 1 110 ? -5.466 6.355 -10.026 1.00 86.50 110 PRO A CA 1
ATOM 863 C C . P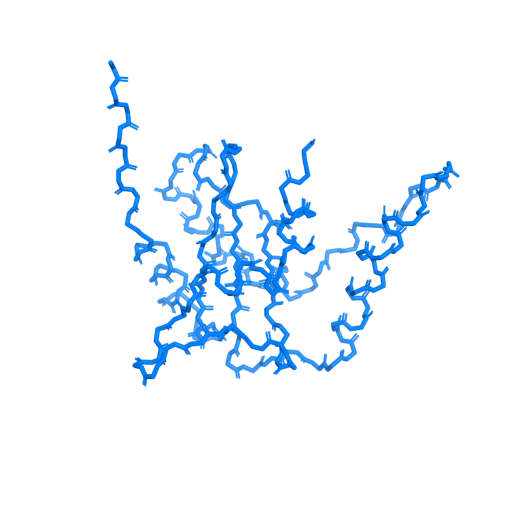RO A 1 110 ? -5.841 7.750 -10.547 1.00 86.50 110 PRO A C 1
ATOM 865 O O . PRO A 1 110 ? -5.185 8.240 -11.465 1.00 86.50 110 PRO A O 1
ATOM 868 N N . LYS A 1 111 ? -6.856 8.415 -9.971 1.00 86.50 111 LYS A N 1
ATOM 869 C CA . LYS A 1 111 ? -7.187 9.821 -10.266 1.00 86.50 111 LYS A CA 1
ATOM 870 C C . LYS A 1 111 ? -6.216 10.802 -9.603 1.00 86.50 111 LYS A C 1
ATOM 872 O O . LYS A 1 111 ? -6.079 11.932 -10.065 1.00 86.50 111 LYS A O 1
ATOM 877 N N . ARG A 1 112 ? -5.549 10.382 -8.525 1.00 86.38 112 ARG A N 1
ATOM 878 C CA . ARG A 1 112 ? -4.588 11.167 -7.737 1.00 86.38 112 ARG A CA 1
ATOM 879 C C . ARG A 1 112 ? -3.257 10.407 -7.617 1.00 86.38 112 ARG A C 1
ATOM 881 O O . ARG A 1 112 ? -2.819 10.126 -6.502 1.00 86.38 112 ARG A O 1
ATOM 888 N N . PRO A 1 113 ? -2.594 10.030 -8.724 1.00 84.12 113 PRO A N 1
ATOM 889 C CA . PRO A 1 113 ? -1.408 9.186 -8.648 1.00 84.12 113 PRO A CA 1
ATOM 890 C C . PRO A 1 113 ? -0.285 9.882 -7.859 1.00 84.12 113 PRO A C 1
ATOM 892 O O . PRO A 1 113 ? -0.202 11.115 -7.867 1.00 84.12 113 PRO A O 1
ATOM 895 N N . PRO A 1 114 ? 0.621 9.125 -7.210 1.00 83.00 114 PRO A N 1
ATOM 896 C CA . PRO A 1 114 ? 1.799 9.700 -6.578 1.00 83.00 114 PRO A CA 1
ATOM 897 C C . PRO A 1 114 ? 2.561 10.575 -7.572 1.00 83.00 114 PRO A C 1
ATOM 899 O O . PRO A 1 114 ? 2.887 10.133 -8.676 1.00 83.00 114 PRO A O 1
ATOM 902 N N . LEU A 1 115 ? 2.857 11.813 -7.180 1.00 81.19 115 LEU A N 1
ATOM 903 C CA . LEU A 1 115 ? 3.563 12.754 -8.039 1.00 81.19 115 LEU A CA 1
ATOM 904 C C . LEU A 1 115 ? 4.978 12.240 -8.280 1.00 81.19 115 LEU A C 1
ATOM 906 O O . LEU A 1 115 ? 5.651 11.801 -7.349 1.00 81.19 115 LEU A O 1
ATOM 910 N N . ARG A 1 116 ? 5.433 12.266 -9.533 1.00 78.69 116 ARG A N 1
ATOM 911 C CA . ARG A 1 116 ? 6.747 11.757 -9.944 1.00 78.69 116 ARG A CA 1
ATOM 912 C C . ARG A 1 116 ? 7.568 12.875 -10.574 1.00 78.69 116 ARG A C 1
ATOM 914 O O . ARG A 1 116 ? 7.041 13.772 -11.220 1.00 78.69 116 ARG A O 1
ATOM 921 N N . THR A 1 117 ? 8.876 12.823 -10.359 1.00 70.56 117 THR A N 1
ATOM 922 C CA . THR A 1 117 ? 9.849 13.653 -11.079 1.00 70.56 117 THR A CA 1
ATOM 923 C C . THR A 1 117 ? 9.937 13.204 -12.541 1.00 70.56 117 THR A C 1
ATOM 925 O O . THR A 1 117 ? 9.523 12.092 -12.868 1.00 70.56 117 THR A O 1
ATOM 928 N N . GLY A 1 118 ? 10.538 14.021 -13.415 1.00 58.16 118 GLY A N 1
ATOM 929 C CA . GLY A 1 118 ? 10.779 13.652 -14.821 1.00 58.16 118 GLY A CA 1
ATOM 930 C C . GLY A 1 118 ? 11.569 12.346 -15.010 1.00 58.16 118 GLY A C 1
ATOM 931 O O . GLY A 1 118 ? 11.460 11.719 -16.055 1.00 58.16 118 GLY A O 1
ATOM 932 N N . ASN A 1 119 ? 12.276 11.885 -13.971 1.00 60.97 119 ASN A N 1
ATOM 933 C CA . ASN A 1 119 ? 13.010 10.615 -13.945 1.00 60.97 119 ASN A CA 1
ATOM 934 C C . ASN A 1 119 ? 12.182 9.442 -13.374 1.00 60.97 119 ASN A C 1
ATOM 936 O O . ASN A 1 119 ? 12.734 8.395 -13.055 1.00 60.97 119 ASN A O 1
ATOM 940 N N . GLY A 1 120 ? 10.873 9.618 -13.161 1.00 61.84 120 GLY A N 1
ATOM 941 C CA . GLY A 1 120 ? 9.964 8.577 -12.668 1.00 61.84 120 GLY A CA 1
ATOM 942 C C . GLY A 1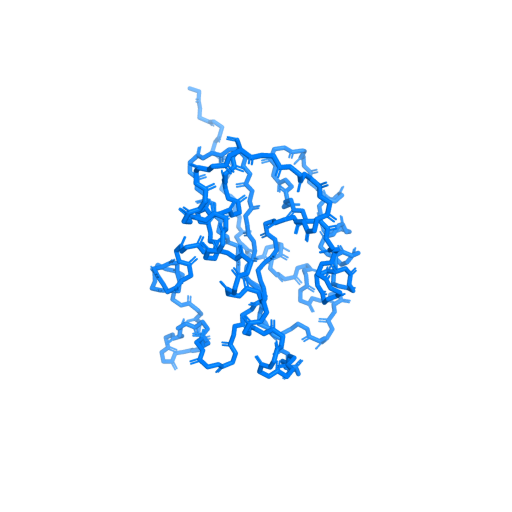 120 ? 9.984 8.337 -11.153 1.00 61.84 120 GLY A C 1
ATOM 943 O O . GLY A 1 120 ? 9.166 7.567 -10.652 1.00 61.84 120 GLY A O 1
ATOM 944 N N . VAL A 1 121 ? 10.852 9.016 -10.395 1.00 66.06 121 VAL A N 1
ATOM 945 C CA . VAL A 1 121 ? 10.944 8.871 -8.929 1.00 66.06 121 VAL A CA 1
ATOM 946 C C . VAL A 1 121 ? 9.821 9.644 -8.244 1.00 66.06 121 VAL A C 1
ATOM 948 O O . VAL A 1 121 ? 9.622 10.823 -8.550 1.00 66.06 121 VAL A O 1
ATOM 951 N N . ALA A 1 122 ? 9.126 9.019 -7.288 1.00 69.50 122 ALA A N 1
ATOM 952 C CA . ALA A 1 122 ? 8.067 9.660 -6.511 1.00 69.50 122 ALA A CA 1
ATOM 953 C C . ALA A 1 122 ? 8.585 10.874 -5.709 1.00 69.50 122 ALA A C 1
ATOM 955 O O . ALA A 1 122 ? 9.522 10.782 -4.913 1.00 69.50 122 ALA A O 1
ATOM 956 N N . GLN A 1 123 ? 7.941 12.024 -5.887 1.00 81.69 123 GLN A N 1
ATOM 957 C CA . GLN A 1 123 ? 8.172 13.257 -5.144 1.00 81.69 123 GLN A CA 1
ATOM 958 C C . GLN A 1 123 ? 7.506 13.162 -3.771 1.00 81.69 123 GLN A C 1
ATOM 960 O O . GLN A 1 123 ? 6.429 13.715 -3.556 1.00 81.69 123 GLN A O 1
ATOM 965 N N . LYS A 1 124 ? 8.167 12.479 -2.826 1.00 81.88 124 LYS A N 1
ATOM 966 C CA . LYS A 1 124 ? 7.614 12.171 -1.493 1.00 81.88 124 LYS A CA 1
ATOM 967 C C . LYS A 1 124 ? 6.916 13.361 -0.829 1.00 81.88 124 LYS A C 1
ATOM 969 O O . LYS A 1 124 ? 5.764 13.231 -0.463 1.00 81.88 124 LYS A O 1
ATOM 974 N N . LYS A 1 125 ? 7.552 14.537 -0.760 1.00 83.38 125 LYS A N 1
ATOM 975 C CA . LYS A 1 125 ? 6.963 15.732 -0.117 1.00 83.38 125 LYS A CA 1
ATOM 976 C C . LYS A 1 125 ? 5.681 16.240 -0.784 1.00 83.38 125 LYS A C 1
ATOM 978 O O . LYS A 1 125 ? 4.841 16.830 -0.117 1.00 83.38 125 LYS A O 1
ATOM 983 N N . LEU A 1 126 ? 5.563 16.101 -2.103 1.00 84.69 126 LEU A N 1
ATOM 984 C CA . LEU A 1 126 ? 4.387 16.573 -2.834 1.00 84.69 126 LEU A CA 1
ATOM 985 C C . LEU A 1 126 ? 3.269 15.532 -2.788 1.00 84.69 126 LEU A C 1
ATOM 987 O O . LEU A 1 126 ? 2.117 15.892 -2.577 1.00 84.69 126 LEU A O 1
ATOM 991 N N . THR A 1 127 ? 3.616 14.249 -2.881 1.00 86.44 127 THR A N 1
ATOM 992 C CA . THR A 1 127 ? 2.674 13.149 -2.645 1.00 86.44 127 THR A CA 1
ATOM 993 C C . THR A 1 127 ? 2.170 13.135 -1.200 1.00 86.44 127 THR A C 1
ATOM 995 O O . THR A 1 127 ? 0.993 12.906 -0.975 1.00 86.44 127 THR A O 1
ATOM 998 N N . GLU A 1 128 ? 3.017 13.448 -0.221 1.00 88.44 128 GLU A N 1
ATOM 999 C CA . GLU A 1 128 ? 2.628 13.591 1.188 1.00 88.44 128 GLU A CA 1
ATOM 1000 C C . GLU A 1 128 ? 1.537 14.648 1.362 1.00 88.44 128 GLU A C 1
ATOM 1002 O O . GLU A 1 128 ? 0.545 14.391 2.028 1.00 88.44 128 GLU A O 1
ATOM 1007 N N . LYS A 1 129 ? 1.674 15.806 0.701 1.00 87.75 129 LYS A N 1
ATOM 1008 C CA . LYS A 1 129 ? 0.632 16.844 0.693 1.00 87.75 129 LYS A CA 1
ATOM 1009 C C . LYS A 1 129 ? -0.648 16.389 -0.004 1.00 87.75 129 LYS A C 1
ATOM 1011 O O . LYS A 1 129 ? -1.732 16.776 0.410 1.00 87.75 129 LYS A O 1
ATOM 1016 N N . LEU A 1 130 ? -0.522 15.601 -1.072 1.00 88.25 130 LEU A N 1
ATOM 1017 C CA . LEU A 1 130 ? -1.664 15.085 -1.829 1.00 88.25 130 LEU A CA 1
ATOM 1018 C C . LEU A 1 130 ? -2.494 14.079 -1.017 1.00 88.25 130 LEU A C 1
ATOM 1020 O O . LEU A 1 130 ? -3.708 14.047 -1.171 1.00 88.25 130 LEU A O 1
ATOM 1024 N N . TYR A 1 131 ? -1.831 13.291 -0.169 1.00 89.06 131 TYR A N 1
ATOM 1025 C CA . TYR A 1 131 ? -2.424 12.239 0.662 1.00 89.06 131 TYR A CA 1
ATOM 1026 C C . TYR A 1 131 ? -2.434 12.604 2.152 1.00 89.06 131 TYR A C 1
ATOM 1028 O O . TYR A 1 131 ? -2.351 11.737 3.027 1.00 89.06 131 TYR A O 1
ATOM 1036 N N . GLN A 1 132 ? -2.433 13.902 2.456 1.00 88.38 132 GLN A N 1
ATOM 1037 C CA . GLN A 1 132 ? -2.232 14.374 3.818 1.00 88.38 132 GLN A CA 1
ATOM 1038 C C . GLN A 1 132 ? -3.361 13.908 4.744 1.00 88.38 132 GLN A C 1
ATOM 1040 O O . GLN A 1 132 ? -3.084 13.465 5.852 1.00 88.38 132 GLN A O 1
ATOM 1045 N N . GLU A 1 133 ? -4.612 13.937 4.279 1.00 87.12 133 GLU A N 1
ATOM 1046 C CA . GLU A 1 133 ? -5.776 13.510 5.065 1.00 87.12 133 GLU A CA 1
ATOM 1047 C C . GLU A 1 133 ? -5.704 12.016 5.417 1.00 87.12 133 GLU A C 1
ATOM 1049 O O . GLU A 1 133 ? -5.932 11.620 6.563 1.00 87.12 133 GLU A O 1
ATOM 1054 N N . GLU A 1 134 ? -5.336 11.174 4.450 1.00 87.50 134 GLU A N 1
ATOM 1055 C CA . GLU A 1 134 ? -5.194 9.732 4.629 1.00 87.50 134 GLU A CA 1
ATOM 1056 C C . GLU A 1 134 ? -4.019 9.396 5.556 1.00 87.50 134 GLU A C 1
ATOM 1058 O O . GLU A 1 134 ? -4.123 8.493 6.392 1.00 87.50 134 GLU A O 1
ATOM 1063 N N . LEU A 1 135 ? -2.909 10.131 5.437 1.00 87.69 135 LEU A N 1
ATOM 1064 C CA . LEU A 1 135 ? -1.745 9.994 6.312 1.00 87.69 135 LEU A CA 1
ATOM 1065 C C . LEU A 1 135 ? -2.053 10.454 7.740 1.00 87.69 135 LEU A C 1
ATOM 1067 O O . LEU A 1 135 ? -1.706 9.758 8.696 1.00 87.69 135 LEU A O 1
ATOM 1071 N N . ASP A 1 136 ? -2.736 11.583 7.905 1.00 87.12 136 ASP A N 1
ATOM 1072 C CA . ASP A 1 136 ? -3.140 12.100 9.212 1.00 87.12 136 ASP A CA 1
ATOM 1073 C C . ASP A 1 136 ? -4.088 11.121 9.918 1.00 87.12 136 ASP A C 1
ATOM 1075 O O . ASP A 1 136 ? -3.914 10.839 11.110 1.00 87.12 136 ASP A O 1
ATOM 1079 N N . TRP A 1 137 ? -5.027 10.520 9.177 1.00 84.44 137 TRP A N 1
ATOM 1080 C CA . TRP A 1 137 ? -5.878 9.444 9.684 1.00 84.44 137 TRP A CA 1
ATOM 1081 C C . TRP A 1 137 ? -5.063 8.201 10.070 1.00 84.44 137 TRP A C 1
ATOM 1083 O O . TRP A 1 137 ? -5.208 7.690 11.183 1.00 84.44 137 TRP A O 1
ATOM 1093 N N . ALA A 1 138 ? -4.141 7.757 9.209 1.00 84.94 138 ALA A N 1
ATOM 1094 C CA . ALA A 1 138 ? -3.261 6.615 9.469 1.00 84.94 138 ALA A CA 1
ATOM 1095 C C . ALA A 1 138 ? -2.383 6.796 10.724 1.00 84.94 138 ALA A C 1
ATOM 1097 O O . ALA A 1 138 ? -2.080 5.822 11.422 1.00 84.94 138 ALA A O 1
ATOM 1098 N N . PHE A 1 139 ? -1.983 8.034 11.030 1.00 83.12 139 PHE A N 1
ATOM 1099 C CA . PHE A 1 139 ? -1.172 8.384 12.198 1.00 83.12 139 PHE A CA 1
ATOM 1100 C C . PHE A 1 139 ? -1.981 8.765 13.444 1.00 83.12 139 PHE A C 1
ATOM 1102 O O . PHE A 1 139 ? -1.384 9.060 14.492 1.00 83.12 139 PHE A O 1
ATOM 1109 N N . ARG A 1 140 ? -3.317 8.759 13.374 1.00 80.25 140 ARG A N 1
ATOM 1110 C CA . ARG A 1 140 ? -4.174 8.996 14.536 1.00 80.25 140 ARG A CA 1
ATOM 1111 C C . ARG A 1 140 ? -4.014 7.826 15.512 1.00 80.25 140 ARG A C 1
ATOM 1113 O O . ARG A 1 140 ? -4.296 6.671 15.200 1.00 80.25 140 ARG A O 1
ATOM 1120 N N . THR A 1 141 ? -3.462 8.122 16.683 1.00 58.81 141 THR A N 1
ATOM 1121 C CA . THR A 1 141 ? -3.324 7.196 17.817 1.00 58.81 141 THR A CA 1
ATOM 1122 C C . THR A 1 141 ? -4.095 7.784 18.973 1.00 58.81 141 THR A C 1
ATOM 1124 O O . THR A 1 141 ? -3.986 9.021 19.136 1.00 58.81 141 THR A O 1
#

Organism: NCBI:txid1314779